Protein AF-A0A6B3F6L4-F1 (afdb_monomer)

Solvent-accessible surface area (backbone atoms only — not comparable to full-atom values): 4491 Å² total; per-residue (Å²): 99,61,96,76,71,47,91,73,85,85,87,69,88,71,72,94,68,86,50,82,86,43,92,57,34,64,58,48,52,56,46,42,70,74,75,46,78,93,78,88,72,96,74,85,84,88,80,69,89,48,63,67,61,48,53,53,48,51,59,53,57,79,73,108

Sequence (64 aa):
AYALGASVYDLRGISDSLDENDHLFGLIQFKVGTGGEAAEYLGEWDFPLNKLLHKALDLYMSRR

Secondary structure (DSSP, 8-state):
-GGGT-S--------S---TTSTTHHHHHHHHHTT-------------SSHHHHHHHHHHHTT-

pLDDT: mean 94.66, std 3.09, range [76.19, 98.06]

Radius of gyration: 18.04 Å; Cα contacts (8 Å, |Δi|>4): 21; chains: 1; bounding box: 32×32×44 Å

Foldseek 3Di:
DVVVPDPDDDPDDFDPDCDPPDPRVVVVVVQVVVVHDDDDDPDDDDDDPPPVVVVVVVVVVVVD

Mean predicted aligned error: 4.23 Å

Structure (mmCIF, N/CA/C/O backbone):
data_AF-A0A6B3F6L4-F1
#
_entry.id   AF-A0A6B3F6L4-F1
#
loop_
_atom_site.group_PDB
_atom_site.id
_atom_site.type_symbol
_atom_site.label_atom_id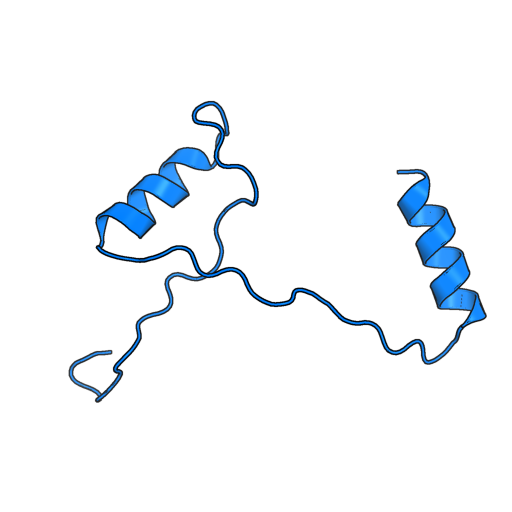
_atom_site.label_alt_id
_atom_site.label_comp_id
_atom_site.label_asym_id
_atom_site.label_entity_id
_atom_site.label_seq_id
_atom_site.pdbx_PDB_ins_code
_atom_site.Cartn_x
_atom_site.Cartn_y
_atom_site.Cartn_z
_atom_site.occupancy
_atom_site.B_iso_or_equiv
_atom_site.auth_seq_id
_atom_site.auth_comp_id
_atom_site.auth_asym_id
_atom_site.au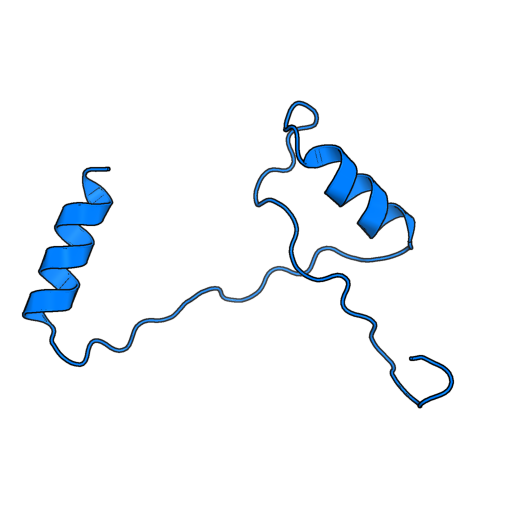th_atom_id
_atom_site.pdbx_PDB_model_num
ATOM 1 N N . ALA A 1 1 ? 5.136 -14.784 -15.091 1.00 90.31 1 ALA A N 1
ATOM 2 C CA . ALA A 1 1 ? 3.728 -14.379 -14.898 1.00 90.31 1 ALA A CA 1
ATOM 3 C C . ALA A 1 1 ? 2.988 -14.291 -16.231 1.00 90.31 1 ALA A C 1
ATOM 5 O O . ALA A 1 1 ? 2.102 -15.100 -16.455 1.00 90.31 1 ALA A O 1
ATOM 6 N N . TYR A 1 2 ? 3.396 -13.405 -17.145 1.00 95.19 2 TYR A N 1
ATOM 7 C CA . TYR A 1 2 ? 2.750 -13.257 -18.457 1.00 95.19 2 TYR A CA 1
ATOM 8 C C . TYR A 1 2 ? 2.673 -14.564 -19.274 1.00 95.19 2 TYR A C 1
ATOM 10 O O . TYR A 1 2 ? 1.597 -14.953 -19.709 1.00 95.19 2 TYR A O 1
ATOM 18 N N . ALA A 1 3 ? 3.776 -15.323 -19.371 1.00 97.88 3 ALA A N 1
ATOM 19 C CA . ALA A 1 3 ? 3.795 -16.633 -20.045 1.00 97.88 3 ALA A CA 1
ATOM 20 C C . ALA A 1 3 ? 2.877 -17.700 -19.401 1.00 97.88 3 ALA A C 1
ATOM 22 O O . ALA A 1 3 ? 2.626 -18.735 -20.004 1.00 97.88 3 ALA A O 1
ATOM 23 N N . LEU A 1 4 ? 2.386 -17.451 -18.181 1.00 97.62 4 LEU A N 1
ATOM 24 C CA . LEU A 1 4 ? 1.425 -18.293 -17.460 1.00 97.62 4 LEU A CA 1
ATOM 25 C C . LEU A 1 4 ? -0.009 -17.719 -17.514 1.00 97.62 4 LEU A C 1
ATOM 27 O O . LEU A 1 4 ? -0.875 -18.189 -16.786 1.00 97.62 4 LEU A O 1
ATOM 31 N N . GLY A 1 5 ? -0.264 -16.699 -18.345 1.00 98.06 5 GLY A N 1
ATOM 32 C CA . GLY A 1 5 ? -1.598 -16.132 -18.585 1.00 98.06 5 GLY A CA 1
ATOM 33 C C . GLY A 1 5 ? -2.011 -14.968 -17.677 1.00 98.06 5 GLY A C 1
ATOM 34 O O . GLY A 1 5 ? -3.157 -14.534 -17.747 1.00 98.06 5 GLY A O 1
ATOM 35 N N . ALA A 1 6 ? -1.119 -14.442 -16.832 1.00 97.62 6 ALA A N 1
ATOM 36 C CA . ALA A 1 6 ? -1.447 -13.288 -15.991 1.00 97.62 6 ALA A CA 1
ATOM 37 C C . ALA A 1 6 ? -1.546 -11.993 -16.820 1.00 97.62 6 ALA A C 1
ATOM 39 O O . ALA A 1 6 ? -0.613 -11.659 -17.554 1.00 97.62 6 ALA A O 1
ATOM 40 N N . SER A 1 7 ? -2.644 -11.250 -16.654 1.00 96.31 7 SER A N 1
ATOM 41 C CA . SER A 1 7 ? -2.865 -9.930 -17.266 1.00 96.31 7 SER A CA 1
ATOM 42 C C . SER A 1 7 ? -2.343 -8.766 -16.420 1.00 96.31 7 SER A C 1
ATOM 44 O O . SER A 1 7 ? -2.081 -7.696 -16.957 1.00 96.31 7 SER A O 1
ATOM 46 N N . VAL A 1 8 ? -2.179 -8.974 -15.112 1.00 95.19 8 VAL A N 1
ATOM 47 C CA . VAL A 1 8 ? -1.712 -7.967 -14.153 1.00 95.19 8 VAL A CA 1
ATOM 48 C C . VAL A 1 8 ? -0.555 -8.545 -13.344 1.00 95.19 8 VAL A C 1
ATOM 50 O O . VAL A 1 8 ? -0.595 -9.705 -12.927 1.00 95.19 8 VAL A O 1
ATOM 53 N N . TYR A 1 9 ? 0.473 -7.729 -13.118 1.00 94.69 9 TYR A N 1
ATOM 54 C CA . TYR A 1 9 ? 1.575 -8.032 -12.212 1.00 94.69 9 TYR A CA 1
ATOM 55 C C . TYR A 1 9 ? 1.618 -6.982 -11.096 1.00 94.69 9 TYR A C 1
ATOM 57 O O . TYR A 1 9 ? 1.958 -5.829 -11.339 1.00 94.69 9 TYR A O 1
ATOM 65 N N . ASP A 1 10 ? 1.247 -7.384 -9.881 1.00 95.56 10 ASP A N 1
ATOM 66 C CA . ASP A 1 10 ? 1.174 -6.505 -8.711 1.00 95.56 10 ASP A CA 1
ATOM 67 C C . ASP A 1 10 ? 2.538 -6.425 -7.998 1.00 95.56 10 ASP A C 1
ATOM 69 O O . ASP A 1 10 ? 3.004 -7.395 -7.396 1.00 95.56 10 ASP A O 1
ATOM 73 N N . LEU A 1 11 ? 3.174 -5.248 -8.050 1.00 95.38 11 LEU A N 1
ATOM 74 C CA . LEU A 1 11 ? 4.431 -4.932 -7.352 1.00 95.38 11 LEU A CA 1
ATOM 75 C C . LEU A 1 11 ? 4.238 -4.668 -5.848 1.00 95.38 11 LEU A C 1
ATOM 77 O O . LEU A 1 11 ? 5.219 -4.424 -5.137 1.00 95.38 11 LEU A O 1
ATOM 81 N N . ARG A 1 12 ? 2.997 -4.739 -5.354 1.00 94.38 12 ARG A N 1
ATOM 82 C CA . ARG A 1 12 ? 2.559 -4.479 -3.977 1.00 94.38 12 ARG A CA 1
ATOM 83 C C . ARG A 1 12 ? 2.701 -3.007 -3.578 1.00 94.38 12 ARG A C 1
ATOM 85 O O . ARG A 1 12 ? 3.099 -2.162 -4.380 1.00 94.38 12 ARG A O 1
ATOM 92 N N . GLY A 1 13 ? 2.391 -2.707 -2.319 1.00 93.81 13 GLY A N 1
ATOM 93 C CA . GLY A 1 13 ? 2.269 -1.344 -1.791 1.00 93.81 13 GLY A CA 1
ATOM 94 C C . GLY A 1 13 ? 3.534 -0.482 -1.860 1.00 93.81 13 GLY A C 1
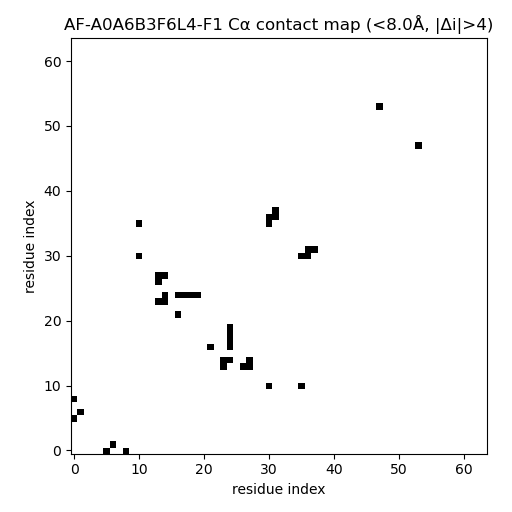ATOM 95 O O . GLY A 1 13 ? 4.661 -0.981 -1.913 1.00 93.81 13 GLY A O 1
ATOM 96 N N . ILE A 1 14 ? 3.319 0.826 -1.857 1.00 93.62 14 ILE A N 1
ATOM 97 C CA . ILE A 1 14 ? 4.320 1.892 -1.724 1.00 93.62 14 ILE A CA 1
ATOM 98 C C . ILE A 1 14 ? 4.070 2.651 -0.414 1.00 93.62 14 ILE A C 1
ATOM 100 O O . ILE A 1 14 ? 3.118 2.324 0.295 1.00 93.62 14 ILE A O 1
ATOM 104 N N . SER A 1 15 ? 4.919 3.627 -0.076 1.00 92.12 15 SER A N 1
ATOM 105 C CA . SER A 1 15 ? 4.573 4.592 0.973 1.00 92.12 15 SER A CA 1
ATOM 106 C C . SER A 1 15 ? 3.317 5.375 0.590 1.00 92.12 15 SER A C 1
ATOM 108 O O . SER A 1 15 ? 2.989 5.513 -0.588 1.00 92.12 15 SER A O 1
ATOM 110 N N . ASP A 1 16 ? 2.636 5.901 1.599 1.00 90.06 16 ASP A N 1
ATOM 111 C CA . ASP A 1 16 ? 1.528 6.850 1.466 1.00 90.06 16 ASP A CA 1
ATOM 112 C C . ASP A 1 16 ? 2.005 8.273 1.118 1.00 90.06 16 ASP A C 1
ATOM 114 O O . ASP A 1 16 ? 1.235 9.090 0.618 1.00 90.06 16 ASP A O 1
ATOM 118 N N . 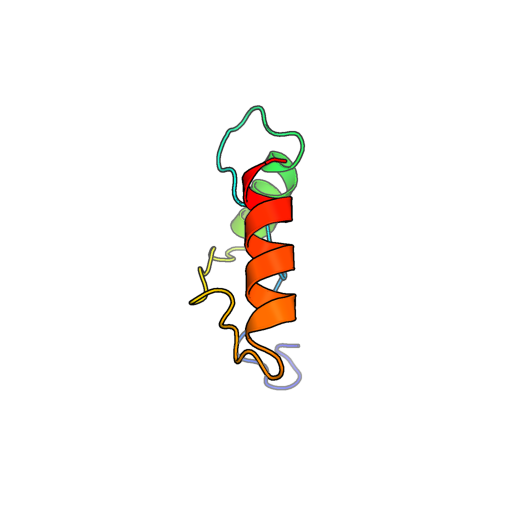SER A 1 17 ? 3.286 8.563 1.346 1.00 90.88 17 SER A N 1
ATOM 119 C CA . SER A 1 17 ? 3.933 9.819 0.971 1.00 90.88 17 SER A CA 1
ATOM 120 C C . SER A 1 17 ? 4.415 9.828 -0.484 1.00 90.88 17 SER A C 1
ATOM 122 O O . SER A 1 17 ? 5.030 8.865 -0.948 1.00 90.88 17 SER A O 1
ATOM 124 N N . LEU A 1 18 ? 4.195 10.958 -1.168 1.00 89.56 18 LEU A N 1
ATOM 125 C CA . LEU A 1 18 ? 4.788 11.305 -2.469 1.00 89.56 18 LEU A CA 1
ATOM 126 C C . LEU A 1 18 ? 5.927 12.339 -2.344 1.00 89.56 18 LEU A C 1
ATOM 128 O O . LEU A 1 18 ? 6.367 12.883 -3.355 1.00 89.56 18 LEU A O 1
ATOM 132 N N . ASP A 1 19 ? 6.374 12.650 -1.122 1.00 94.38 19 ASP A N 1
ATOM 133 C CA . ASP A 1 19 ? 7.480 13.584 -0.884 1.00 94.38 19 ASP A CA 1
ATOM 134 C C . ASP A 1 19 ? 8.802 12.992 -1.389 1.00 94.38 19 ASP A C 1
ATOM 136 O O . ASP A 1 19 ? 9.193 11.890 -1.004 1.00 94.38 19 ASP A O 1
ATOM 140 N N . GLU A 1 20 ? 9.518 13.749 -2.221 1.00 94.94 20 GLU A N 1
ATOM 141 C CA . GLU A 1 20 ? 10.816 13.348 -2.770 1.00 94.94 20 GLU A CA 1
ATOM 142 C C . GLU A 1 20 ? 11.902 13.200 -1.695 1.00 94.94 20 GLU A C 1
ATOM 144 O O . GLU A 1 20 ? 12.899 12.508 -1.906 1.00 94.94 20 GLU A O 1
ATOM 149 N N . ASN A 1 21 ? 11.711 13.834 -0.534 1.00 96.50 21 ASN A N 1
ATOM 150 C CA . ASN A 1 21 ? 12.615 13.729 0.609 1.00 96.50 21 ASN A CA 1
ATOM 151 C C . ASN A 1 21 ? 12.319 12.512 1.499 1.00 96.50 21 ASN A C 1
ATOM 153 O O . ASN A 1 21 ? 13.077 12.249 2.437 1.00 96.50 21 ASN A O 1
ATOM 157 N N . ASP A 1 22 ? 11.241 11.767 1.237 1.00 96.19 22 ASP A N 1
ATOM 158 C CA . ASP A 1 22 ? 10.952 10.532 1.957 1.00 96.19 22 ASP A CA 1
ATOM 159 C C . ASP A 1 22 ? 11.991 9.458 1.600 1.00 96.19 22 ASP A C 1
ATOM 161 O O . ASP A 1 22 ? 12.283 9.194 0.431 1.00 96.19 22 ASP A O 1
ATOM 165 N N . HIS A 1 23 ? 12.531 8.777 2.611 1.00 95.31 23 HIS A N 1
ATOM 166 C CA . HIS A 1 23 ? 13.460 7.661 2.422 1.00 95.31 23 HIS A CA 1
ATOM 167 C C . HIS A 1 23 ? 12.914 6.520 1.535 1.00 95.31 23 HIS A C 1
ATOM 169 O O . HIS A 1 23 ? 13.703 5.743 0.994 1.00 95.31 23 HIS A O 1
ATOM 175 N N . LEU A 1 24 ? 11.589 6.414 1.365 1.00 96.56 24 LEU A N 1
ATOM 176 C CA . LEU A 1 24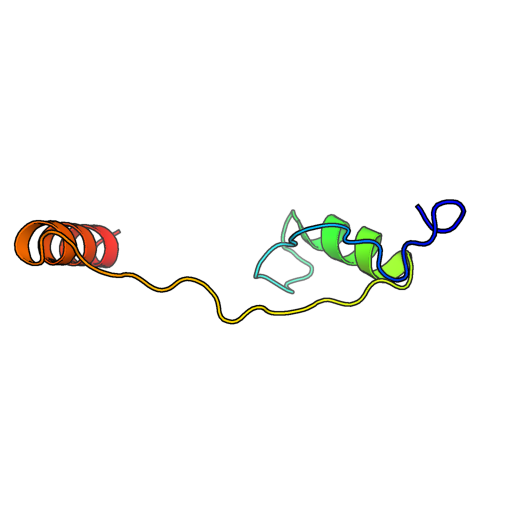 ? 10.917 5.434 0.509 1.00 96.56 24 LEU A CA 1
ATOM 177 C C . LEU A 1 24 ? 10.597 5.956 -0.896 1.00 96.56 24 LEU A C 1
ATOM 179 O O . LEU A 1 24 ? 10.124 5.177 -1.726 1.00 96.56 24 LEU A O 1
ATOM 183 N N . PHE A 1 25 ? 10.907 7.213 -1.224 1.00 95.75 25 PHE A N 1
ATOM 184 C CA . PHE A 1 25 ? 10.603 7.780 -2.539 1.00 95.75 25 PHE A CA 1
ATOM 185 C C . PHE A 1 25 ? 11.249 6.994 -3.695 1.00 95.75 25 PHE A C 1
ATOM 187 O O . PHE A 1 25 ? 10.629 6.755 -4.734 1.00 95.75 25 PHE A O 1
ATOM 194 N N . GLY A 1 26 ? 12.462 6.469 -3.487 1.00 95.69 26 GLY A N 1
ATOM 195 C CA . GLY A 1 26 ? 13.131 5.600 -4.461 1.00 95.69 26 GLY A CA 1
ATOM 196 C C . GLY A 1 26 ? 12.355 4.312 -4.787 1.00 95.69 26 GLY A C 1
ATOM 197 O O . GLY A 1 26 ? 12.453 3.802 -5.904 1.00 95.69 26 GLY A O 1
ATOM 198 N N . LEU A 1 27 ? 11.533 3.799 -3.860 1.00 95.50 27 LEU A N 1
ATOM 199 C CA . LEU A 1 27 ? 10.673 2.635 -4.103 1.00 95.50 27 LEU A CA 1
ATOM 200 C C . LEU A 1 27 ? 9.537 2.972 -5.077 1.00 95.50 27 LEU A C 1
ATOM 202 O O . LEU A 1 27 ? 9.193 2.144 -5.924 1.00 95.50 27 LEU A O 1
ATOM 206 N N . ILE A 1 28 ? 8.980 4.183 -4.982 1.00 94.69 28 ILE A N 1
ATOM 207 C CA . ILE A 1 28 ? 7.966 4.684 -5.918 1.00 94.69 28 ILE A CA 1
ATOM 208 C C . ILE A 1 28 ? 8.581 4.816 -7.310 1.00 94.69 28 ILE A C 1
ATOM 210 O O . ILE A 1 28 ? 8.037 4.269 -8.271 1.00 94.69 28 ILE A O 1
ATOM 214 N N . GLN A 1 29 ? 9.749 5.459 -7.412 1.00 94.94 29 GLN A N 1
ATOM 215 C CA . GLN A 1 29 ? 10.466 5.623 -8.679 1.00 94.94 29 GLN A CA 1
ATOM 216 C C . GLN A 1 29 ? 10.776 4.280 -9.344 1.00 94.94 29 GLN A C 1
ATOM 218 O O . GLN A 1 29 ? 10.536 4.113 -10.539 1.00 94.94 29 GLN A O 1
ATOM 223 N N . PHE A 1 30 ? 11.256 3.302 -8.569 1.00 95.31 30 PHE A N 1
ATOM 224 C CA . PHE A 1 30 ? 11.509 1.954 -9.068 1.00 95.31 30 PHE A CA 1
ATOM 225 C C . PHE A 1 30 ? 10.243 1.320 -9.659 1.00 95.31 30 PHE A C 1
ATOM 227 O O . PHE A 1 30 ? 10.280 0.805 -10.775 1.00 95.31 30 PHE A O 1
ATOM 234 N N . LYS A 1 31 ? 9.115 1.371 -8.941 1.00 96.12 31 LYS A N 1
ATOM 235 C CA . LYS A 1 31 ? 7.875 0.702 -9.363 1.00 96.12 31 LYS A CA 1
ATOM 236 C C . LYS A 1 31 ? 7.227 1.372 -10.568 1.00 96.12 31 LYS A C 1
ATOM 238 O O . LYS A 1 31 ? 6.932 0.684 -11.546 1.00 96.12 31 LYS A O 1
ATOM 243 N N . VAL A 1 32 ? 7.074 2.694 -10.540 1.00 93.69 32 VAL A N 1
ATOM 244 C CA . VAL A 1 32 ? 6.529 3.455 -11.677 1.00 93.69 32 VAL A CA 1
ATOM 245 C C . VAL A 1 32 ? 7.452 3.345 -12.895 1.00 93.69 32 VAL A C 1
ATOM 247 O O . VAL A 1 32 ? 6.982 3.199 -14.020 1.00 93.69 32 VAL A O 1
ATOM 250 N N . GLY A 1 33 ? 8.771 3.287 -12.683 1.00 95.81 33 GLY A N 1
ATOM 251 C CA . GLY A 1 33 ? 9.765 3.092 -13.742 1.00 95.81 33 GLY A CA 1
ATOM 252 C C . GLY A 1 33 ? 9.618 1.787 -14.538 1.00 95.81 33 GLY A C 1
ATOM 253 O O . GLY A 1 33 ? 10.096 1.712 -15.667 1.00 95.81 33 GLY A O 1
ATOM 254 N N . THR A 1 34 ? 8.922 0.773 -14.008 1.00 95.00 34 THR A N 1
ATOM 255 C CA . THR A 1 34 ? 8.599 -0.467 -14.748 1.00 95.00 34 THR A CA 1
ATOM 256 C C . THR A 1 34 ? 7.371 -0.346 -15.661 1.00 95.00 34 THR A C 1
ATOM 258 O O . THR A 1 34 ? 6.986 -1.327 -16.297 1.00 95.00 34 THR A O 1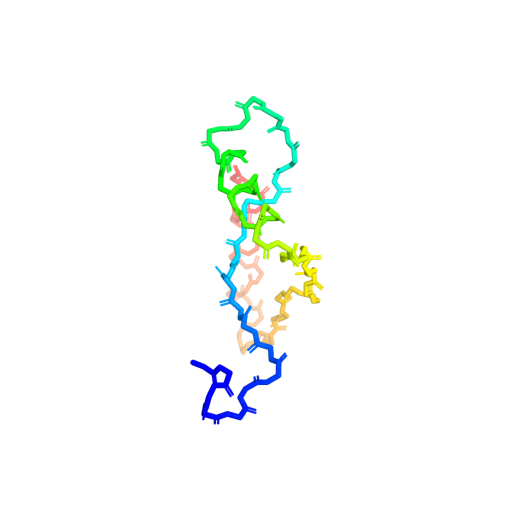
ATOM 261 N N . GLY A 1 35 ? 6.750 0.837 -15.727 1.00 93.94 35 GLY A N 1
ATOM 262 C CA . GLY A 1 35 ? 5.439 1.047 -16.346 1.00 93.94 35 GLY A CA 1
ATOM 263 C C . GLY A 1 35 ? 4.272 0.685 -15.422 1.00 93.94 35 GLY A C 1
ATOM 264 O O . GLY A 1 35 ? 3.151 0.529 -15.894 1.00 93.94 35 GLY A O 1
ATOM 265 N N . GLY A 1 36 ? 4.539 0.505 -14.124 1.00 92.56 36 GLY A N 1
ATOM 266 C CA . GLY A 1 36 ? 3.518 0.262 -13.110 1.00 92.56 36 GLY A CA 1
ATOM 267 C C . GLY A 1 36 ? 2.762 1.536 -12.736 1.00 92.56 36 GLY A C 1
ATOM 268 O O . GLY A 1 36 ? 3.299 2.641 -12.803 1.00 92.56 36 GLY A O 1
ATOM 269 N N . GLU A 1 37 ? 1.526 1.368 -12.284 1.00 92.94 37 GLU A N 1
ATOM 270 C CA . GLU A 1 37 ? 0.656 2.458 -11.845 1.00 92.94 37 GLU A CA 1
ATOM 271 C C . GLU A 1 37 ? 0.381 2.333 -10.343 1.00 92.94 37 GLU A C 1
ATOM 273 O O . GLU A 1 37 ? 0.244 1.226 -9.812 1.00 92.94 37 GLU A O 1
ATOM 278 N N . ALA A 1 38 ? 0.308 3.469 -9.646 1.00 91.81 38 ALA A N 1
ATOM 279 C CA . ALA A 1 38 ? -0.153 3.493 -8.265 1.00 91.81 38 ALA A CA 1
ATOM 280 C C . ALA A 1 38 ? -1.678 3.322 -8.246 1.00 91.81 38 ALA A C 1
ATOM 282 O O . ALA A 1 38 ? -2.402 4.118 -8.841 1.00 91.81 38 ALA A O 1
ATOM 283 N N . ALA A 1 39 ? -2.155 2.284 -7.560 1.00 92.25 39 ALA A N 1
ATOM 284 C CA . ALA A 1 39 ? -3.575 2.004 -7.391 1.00 92.25 39 ALA A CA 1
ATOM 285 C C . ALA A 1 39 ? -3.951 2.120 -5.911 1.00 92.25 39 ALA A C 1
ATOM 287 O O . ALA A 1 39 ? -3.461 1.356 -5.077 1.00 92.25 39 ALA A O 1
ATOM 288 N N . GLU A 1 40 ? -4.822 3.076 -5.596 1.00 92.88 40 GLU A N 1
ATOM 289 C CA . GLU A 1 40 ? -5.384 3.242 -4.260 1.00 92.88 40 GLU A CA 1
ATOM 290 C C . GLU A 1 40 ? -6.586 2.308 -4.080 1.00 92.88 40 GLU A C 1
ATOM 292 O O . GLU A 1 40 ? -7.486 2.240 -4.920 1.00 92.88 40 GLU A O 1
ATOM 297 N N . TYR A 1 41 ? -6.585 1.566 -2.976 1.00 92.25 41 TYR A N 1
ATOM 298 C CA . TYR A 1 41 ? -7.696 0.705 -2.588 1.00 92.25 41 TYR A CA 1
ATOM 299 C C . TYR A 1 41 ? -8.592 1.433 -1.593 1.00 92.25 41 TYR A C 1
ATOM 301 O O . TYR A 1 41 ? -8.192 2.400 -0.958 1.00 92.25 41 TYR A O 1
ATOM 309 N N . LEU A 1 42 ? -9.794 0.903 -1.391 1.00 94.62 42 LEU A N 1
ATOM 310 C CA . LEU A 1 42 ? -10.789 1.463 -0.473 1.00 94.62 42 LEU A CA 1
ATOM 311 C C . LEU A 1 42 ? -10.359 1.475 1.011 1.00 94.62 42 LEU A C 1
ATOM 313 O O . LEU A 1 42 ? -11.074 2.025 1.845 1.00 94.62 42 LEU A O 1
ATOM 317 N N . GLY A 1 43 ? -9.208 0.880 1.329 1.00 93.00 43 GLY A N 1
ATOM 318 C CA . GLY A 1 43 ? -8.646 0.832 2.669 1.00 93.00 43 GLY A CA 1
ATOM 319 C C . GLY A 1 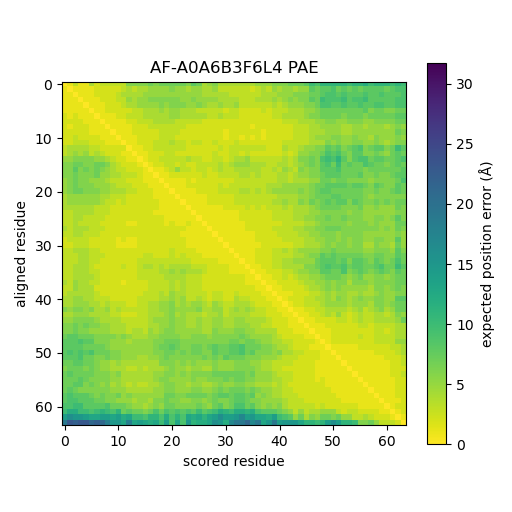43 ? -9.218 -0.303 3.508 1.00 93.00 43 GLY A C 1
ATOM 320 O O . GLY A 1 43 ? -9.535 -1.384 3.005 1.00 93.00 43 GLY A O 1
ATOM 321 N N . GLU A 1 44 ? -9.298 -0.053 4.808 1.00 93.81 44 GLU A N 1
ATOM 322 C CA . GLU A 1 44 ? -9.721 -1.023 5.811 1.00 93.81 44 GLU A CA 1
ATOM 323 C C . GLU A 1 44 ? -11.142 -0.706 6.294 1.00 93.81 44 GLU A C 1
ATOM 325 O O . GLU A 1 44 ? -11.523 0.457 6.442 1.00 93.81 44 GLU A O 1
ATOM 330 N N . TRP A 1 45 ? -11.931 -1.751 6.556 1.00 95.44 45 TRP A N 1
ATOM 331 C CA . TRP A 1 45 ? -13.235 -1.628 7.204 1.00 95.44 45 TRP A CA 1
ATOM 332 C C . TRP A 1 45 ? -13.325 -2.560 8.397 1.00 95.44 45 TRP A C 1
ATOM 334 O O . TRP A 1 45 ? -13.078 -3.762 8.281 1.00 95.44 45 TRP A O 1
ATOM 344 N N . ASP A 1 46 ? -13.792 -2.011 9.512 1.00 94.94 46 ASP A N 1
ATOM 345 C CA . ASP A 1 46 ? -13.963 -2.756 10.747 1.00 94.94 46 ASP A CA 1
ATOM 346 C C . ASP A 1 46 ? -15.411 -3.204 10.957 1.00 94.94 46 ASP A C 1
ATOM 348 O O . ASP A 1 46 ? -16.363 -2.426 10.860 1.00 94.94 46 ASP A O 1
ATOM 352 N N . PHE A 1 47 ? -15.576 -4.474 11.333 1.00 96.50 47 PHE A N 1
ATOM 353 C CA . PHE A 1 47 ? -16.820 -4.998 11.894 1.00 96.50 47 PHE A CA 1
ATOM 354 C C . PHE A 1 47 ? -16.602 -5.360 13.373 1.00 96.50 47 PHE A C 1
ATOM 356 O O . PHE A 1 47 ? -16.106 -6.450 13.681 1.00 96.50 47 PHE A O 1
ATOM 363 N N . PRO A 1 48 ? -16.943 -4.468 14.322 1.00 96.19 48 PRO A N 1
ATOM 364 C CA . PRO A 1 48 ? -16.583 -4.660 15.720 1.00 96.19 48 PRO A CA 1
ATOM 365 C C . PRO A 1 48 ? -17.427 -5.753 16.383 1.00 96.19 48 PRO A C 1
ATOM 367 O O . PRO A 1 48 ? -18.595 -5.544 16.721 1.00 96.19 48 PRO A O 1
ATOM 370 N N . LEU A 1 49 ? -16.796 -6.900 16.656 1.00 96.94 49 LEU A N 1
ATOM 371 C CA . LEU A 1 49 ? -17.409 -8.004 17.408 1.00 96.94 49 LEU A CA 1
ATOM 372 C C . LEU A 1 49 ? -17.702 -7.613 18.864 1.00 96.94 49 LEU A C 1
ATOM 374 O O . LEU A 1 49 ? -18.739 -7.976 19.415 1.00 96.94 49 LEU A O 1
ATOM 378 N N . ASN A 1 50 ? -16.808 -6.830 19.480 1.00 97.88 50 ASN A N 1
ATOM 379 C CA . ASN A 1 50 ? -17.030 -6.201 20.778 1.00 97.88 50 ASN A CA 1
ATOM 380 C C . ASN A 1 50 ? -16.870 -4.683 20.655 1.00 97.88 50 ASN A C 1
ATOM 382 O O . ASN A 1 50 ? -15.759 -4.157 20.579 1.00 97.88 50 ASN A O 1
ATOM 386 N N . LYS A 1 51 ? -18.002 -3.978 20.690 1.00 96.88 51 LYS A N 1
ATOM 387 C CA . LYS A 1 51 ? -18.064 -2.519 20.526 1.00 96.88 51 LYS A CA 1
ATOM 388 C C . LYS A 1 51 ? -17.341 -1.749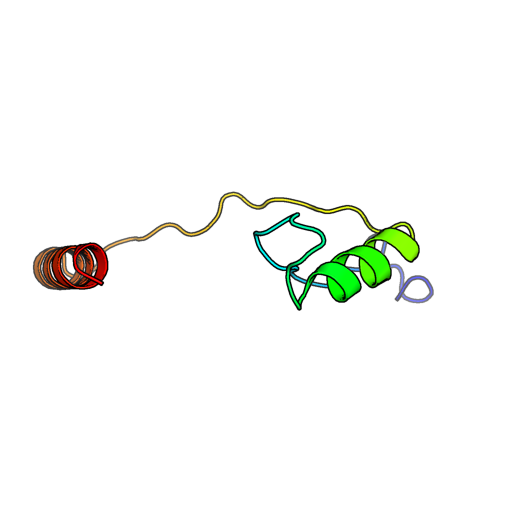 21.634 1.00 96.88 51 LYS A C 1
ATOM 390 O O . LYS A 1 51 ? -16.835 -0.663 21.372 1.00 96.88 51 LYS A O 1
ATOM 395 N N . LEU A 1 52 ? -17.294 -2.287 22.857 1.00 97.81 52 LEU A N 1
ATOM 396 C CA . LEU A 1 52 ? -16.616 -1.632 23.980 1.00 97.81 52 LEU A CA 1
ATOM 397 C C . LEU A 1 52 ? -15.099 -1.683 23.805 1.00 97.81 52 LEU A C 1
ATOM 399 O O . LEU A 1 52 ? -14.440 -0.658 23.952 1.00 97.81 52 LEU A O 1
ATOM 403 N N . LEU A 1 53 ? -14.560 -2.856 23.457 1.00 97.81 53 LEU A N 1
ATOM 404 C CA . LEU A 1 53 ? -13.123 -3.017 23.224 1.00 97.81 53 LEU A CA 1
ATOM 405 C C . LEU A 1 53 ? -12.658 -2.234 21.995 1.00 97.81 53 LEU A C 1
ATOM 407 O O . LEU A 1 53 ? -11.634 -1.566 22.075 1.00 97.81 53 LEU A O 1
ATOM 411 N N . HIS A 1 54 ? -13.430 -2.260 20.905 1.00 97.44 54 HIS A N 1
ATOM 412 C CA . HIS A 1 54 ? -13.123 -1.486 19.701 1.00 97.44 54 HIS A CA 1
ATOM 413 C C . HIS A 1 54 ? -13.028 0.012 20.018 1.00 97.44 54 HIS A C 1
ATOM 415 O O . HIS A 1 54 ? -11.985 0.617 19.816 1.00 97.44 54 HIS A O 1
ATOM 421 N N . LYS A 1 55 ? -14.038 0.576 20.694 1.00 96.50 55 LYS A N 1
ATOM 422 C CA . LYS A 1 55 ? -14.020 1.991 21.088 1.00 96.50 55 LYS A CA 1
ATOM 423 C C . LYS A 1 55 ? -12.881 2.341 22.054 1.00 96.50 55 LYS A C 1
ATOM 425 O O . LYS A 1 55 ? -12.361 3.455 22.018 1.00 96.50 55 LYS A O 1
ATOM 430 N N . ALA A 1 56 ? -12.521 1.426 22.955 1.00 97.19 56 ALA A N 1
ATOM 431 C CA . ALA A 1 56 ? -11.393 1.628 23.861 1.00 97.19 56 ALA A CA 1
ATOM 432 C C . ALA A 1 56 ? -10.060 1.680 23.097 1.00 97.19 56 ALA A C 1
ATOM 434 O O . ALA A 1 56 ? -9.222 2.527 23.408 1.00 97.19 56 ALA A O 1
ATOM 435 N N . LEU A 1 57 ? -9.891 0.818 22.087 1.00 96.31 57 LEU A N 1
ATOM 436 C CA . LEU A 1 57 ? -8.738 0.847 21.192 1.00 96.31 57 LEU A CA 1
ATOM 437 C C . LEU A 1 57 ? -8.712 2.140 20.371 1.00 96.31 57 LEU A C 1
ATOM 439 O O . LEU A 1 57 ? -7.678 2.799 20.353 1.00 96.31 57 LEU A O 1
ATOM 443 N N . ASP A 1 58 ? -9.835 2.549 19.781 1.00 95.44 58 ASP A N 1
ATOM 444 C CA . ASP A 1 58 ? -9.915 3.785 18.991 1.00 95.44 58 ASP A CA 1
ATOM 445 C C . ASP A 1 58 ? -9.500 5.008 19.819 1.00 95.44 58 ASP A C 1
ATOM 447 O O . ASP A 1 58 ? -8.714 5.839 19.368 1.00 95.44 58 ASP A O 1
ATOM 451 N N . LEU A 1 59 ? -9.969 5.097 21.071 1.00 96.56 59 LEU A N 1
ATOM 452 C CA . LEU A 1 59 ? -9.602 6.181 21.988 1.00 96.56 59 LEU A CA 1
ATOM 453 C C . LEU A 1 59 ? -8.117 6.158 22.372 1.00 96.56 59 LEU A C 1
ATOM 455 O O . LEU A 1 59 ? -7.526 7.209 22.622 1.00 96.56 59 LEU A O 1
ATOM 459 N N . TYR A 1 60 ? -7.523 4.970 22.486 1.00 96.12 60 TYR A N 1
ATOM 460 C CA . TYR A 1 60 ? -6.090 4.834 22.726 1.00 96.12 60 TYR A CA 1
ATOM 461 C C . TYR A 1 60 ? -5.287 5.290 21.502 1.00 96.12 60 TYR A C 1
ATOM 463 O O . TYR A 1 60 ? -4.375 6.104 21.644 1.00 96.12 60 TYR A O 1
ATOM 471 N N . MET A 1 61 ? -5.660 4.819 20.309 1.00 95.75 61 MET A N 1
ATOM 472 C CA . MET A 1 61 ? -4.977 5.140 19.055 1.00 95.75 61 MET A CA 1
ATOM 473 C C . MET A 1 61 ? -5.096 6.622 18.695 1.00 95.75 61 MET A C 1
ATOM 475 O O . MET A 1 61 ? -4.119 7.201 18.245 1.00 95.75 61 MET A O 1
ATOM 479 N N . SER A 1 62 ? -6.229 7.276 18.976 1.00 93.81 62 SER A N 1
ATOM 480 C CA . SER A 1 62 ? -6.408 8.712 1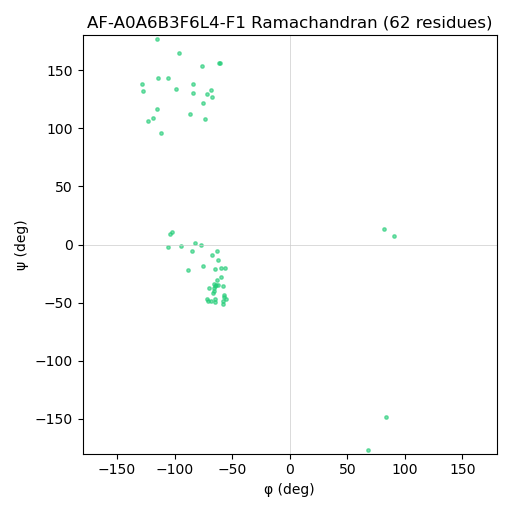8.707 1.00 93.81 62 SER A CA 1
ATOM 481 C C . SER A 1 62 ? -5.537 9.633 19.576 1.00 93.81 62 SER A C 1
ATOM 483 O O . SER A 1 62 ? -5.581 10.850 19.412 1.00 93.81 62 SER A O 1
ATOM 485 N N . ARG A 1 63 ? -4.851 9.088 20.587 1.00 91.81 63 ARG A N 1
ATOM 486 C CA . ARG A 1 63 ? -3.971 9.829 21.507 1.00 91.81 63 ARG A CA 1
ATOM 487 C C . ARG A 1 63 ? -2.486 9.581 21.231 1.00 91.81 63 ARG A C 1
ATOM 489 O O . ARG A 1 63 ? -1.658 10.132 21.955 1.00 91.81 63 ARG A O 1
ATOM 496 N N . ARG A 1 64 ? -2.170 8.727 20.259 1.00 76.19 64 ARG A N 1
ATOM 497 C CA . ARG A 1 64 ? -0.817 8.412 19.805 1.00 76.19 64 ARG A CA 1
ATOM 498 C C . ARG A 1 64 ? -0.511 9.209 18.545 1.00 76.19 64 ARG A C 1
ATOM 500 O O . ARG A 1 64 ? 0.644 9.673 18.456 1.00 76.19 64 ARG A O 1
#